Protein AF-A0A6P2MWT6-F1 (afdb_monomer_lite)

Radius of gyration: 12.64 Å; chains: 1; bounding box: 30×29×30 Å

pLDDT: mean 81.5, std 13.62, range [35.53, 95.88]

Structure (mmCIF, N/CA/C/O backbone):
data_AF-A0A6P2MWT6-F1
#
_entry.id   AF-A0A6P2MWT6-F1
#
loop_
_atom_site.group_PDB
_atom_site.id
_atom_site.type_symbol
_atom_site.label_atom_id
_atom_site.label_alt_id
_atom_site.label_comp_id
_atom_site.label_asym_id
_atom_site.label_entity_id
_atom_site.label_seq_id
_atom_site.pdbx_PDB_ins_code
_atom_site.Cartn_x
_atom_site.Cartn_y
_atom_site.Cartn_z
_atom_site.occupancy
_atom_site.B_iso_or_equiv
_atom_site.auth_seq_id
_atom_site.auth_comp_id
_atom_site.auth_asym_id
_atom_site.auth_atom_id
_atom_site.pdbx_PDB_model_num
ATOM 1 N N . MET A 1 1 ? 9.230 17.902 -11.124 1.00 51.78 1 MET A N 1
ATOM 2 C CA . MET A 1 1 ? 8.221 18.191 -10.082 1.00 51.78 1 MET A CA 1
ATOM 3 C C . MET A 1 1 ? 7.575 16.869 -9.687 1.00 51.78 1 MET A C 1
ATOM 5 O O . MET A 1 1 ? 7.221 16.134 -10.601 1.00 51.78 1 MET A O 1
ATOM 9 N N . PRO A 1 2 ? 7.522 16.494 -8.399 1.00 75.38 2 PRO A N 1
ATOM 10 C CA . PRO A 1 2 ? 6.954 15.210 -7.988 1.00 75.38 2 PRO A CA 1
ATOM 11 C C . PRO A 1 2 ? 5.421 15.218 -8.084 1.00 75.38 2 PRO A C 1
ATOM 13 O O . PRO A 1 2 ? 4.797 16.200 -7.687 1.00 75.38 2 PRO A O 1
ATOM 16 N N . ILE A 1 3 ? 4.818 14.128 -8.570 1.00 81.44 3 ILE A N 1
ATOM 17 C CA . ILE A 1 3 ? 3.366 13.906 -8.477 1.00 81.44 3 ILE A CA 1
ATOM 18 C C . ILE A 1 3 ? 3.116 13.053 -7.234 1.00 81.44 3 ILE A C 1
ATOM 20 O O . ILE A 1 3 ? 3.653 11.952 -7.123 1.00 81.44 3 ILE A O 1
ATOM 24 N N . ILE A 1 4 ? 2.324 13.562 -6.290 1.00 82.19 4 ILE A N 1
ATOM 25 C CA . ILE A 1 4 ? 1.913 12.825 -5.091 1.00 82.19 4 ILE A CA 1
ATOM 26 C C . ILE A 1 4 ? 0.419 12.545 -5.198 1.00 82.19 4 ILE A C 1
ATOM 28 O O . ILE A 1 4 ? -0.383 13.476 -5.204 1.00 82.19 4 ILE A O 1
ATOM 32 N N . VAL A 1 5 ? 0.050 11.270 -5.260 1.00 83.75 5 VAL A N 1
ATOM 33 C CA . VAL A 1 5 ? -1.351 10.842 -5.280 1.00 83.75 5 VAL A CA 1
ATOM 34 C C . VAL A 1 5 ? -1.747 10.415 -3.874 1.00 83.75 5 VAL A C 1
ATOM 36 O O . VAL A 1 5 ? -1.033 9.639 -3.238 1.00 83.75 5 VAL A O 1
ATOM 39 N N . THR A 1 6 ? -2.862 10.940 -3.374 1.00 84.12 6 THR A N 1
ATOM 40 C CA . THR A 1 6 ? -3.389 10.605 -2.045 1.00 84.12 6 THR A CA 1
ATOM 41 C C . THR A 1 6 ? -4.616 9.720 -2.203 1.00 84.12 6 THR A C 1
ATOM 43 O O . THR A 1 6 ? -5.528 10.069 -2.945 1.00 84.12 6 THR A O 1
ATOM 46 N N . PHE A 1 7 ? -4.633 8.594 -1.498 1.00 82.62 7 PHE A N 1
ATOM 47 C CA . PHE A 1 7 ? -5.739 7.644 -1.448 1.00 82.62 7 PHE A CA 1
ATOM 48 C C . PHE A 1 7 ? -6.247 7.524 -0.016 1.00 82.62 7 PHE A C 1
ATOM 50 O O . PHE A 1 7 ? -5.472 7.676 0.932 1.00 82.62 7 PHE A O 1
ATOM 57 N N . HIS A 1 8 ? -7.522 7.187 0.146 1.00 84.69 8 HIS A N 1
ATOM 58 C CA . HIS A 1 8 ? -8.026 6.716 1.430 1.00 84.69 8 HIS A CA 1
ATOM 59 C C . HIS A 1 8 ? -7.363 5.388 1.800 1.00 84.69 8 HIS A C 1
ATOM 61 O O . HIS A 1 8 ? -7.079 4.548 0.942 1.00 84.69 8 HIS A O 1
ATOM 67 N N . ALA A 1 9 ? -7.090 5.210 3.089 1.00 84.56 9 ALA A N 1
ATOM 68 C CA . ALA A 1 9 ? -6.770 3.900 3.628 1.00 84.56 9 ALA A CA 1
ATOM 69 C C . ALA A 1 9 ? -7.942 2.933 3.392 1.00 84.56 9 ALA A C 1
ATOM 71 O O . ALA A 1 9 ? -9.096 3.349 3.267 1.00 84.56 9 ALA A O 1
ATOM 72 N N . ALA A 1 10 ? -7.647 1.636 3.326 1.00 87.44 10 ALA A N 1
ATOM 73 C CA . ALA A 1 10 ? -8.695 0.636 3.192 1.00 87.44 10 ALA A CA 1
ATOM 74 C C . ALA A 1 10 ? -9.554 0.590 4.466 1.00 87.44 10 ALA A C 1
ATOM 76 O O . ALA A 1 10 ? -9.019 0.574 5.574 1.00 87.44 10 ALA A O 1
ATOM 77 N N . ASP A 1 11 ? -10.875 0.543 4.295 1.00 87.06 11 ASP A N 1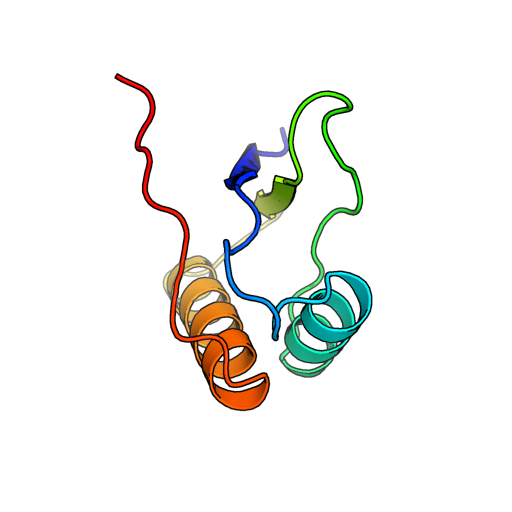
ATOM 78 C CA . ASP A 1 11 ? -11.842 0.401 5.386 1.00 87.06 11 ASP A CA 1
ATOM 79 C C . ASP A 1 11 ? -12.069 -1.088 5.696 1.00 87.06 11 ASP A C 1
ATOM 81 O O . ASP A 1 11 ? -13.101 -1.688 5.387 1.00 87.06 11 ASP A O 1
ATOM 85 N N . ASP A 1 12 ? -11.024 -1.727 6.223 1.00 89.94 12 ASP A N 1
ATOM 86 C CA . ASP A 1 12 ? -11.017 -3.143 6.583 1.00 89.94 12 ASP A CA 1
ATOM 87 C C . ASP A 1 12 ? -10.228 -3.338 7.885 1.00 89.94 12 ASP A C 1
ATOM 89 O O . A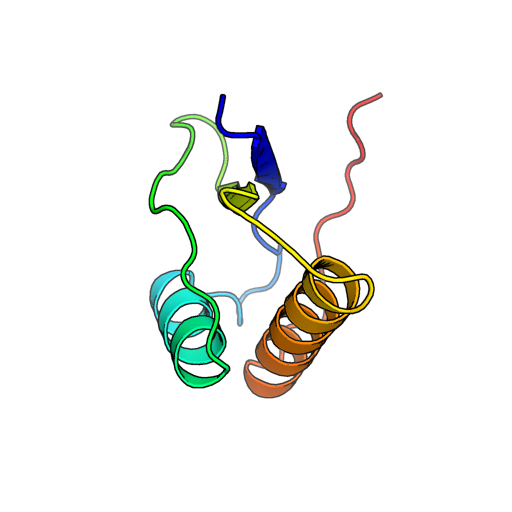SP A 1 12 ? -9.125 -2.805 8.007 1.00 89.94 12 ASP A O 1
ATOM 93 N N . PRO A 1 13 ? -10.721 -4.127 8.855 1.00 89.88 13 PRO A N 1
ATOM 94 C CA . PRO A 1 13 ? -10.005 -4.370 10.109 1.00 89.88 13 PRO A CA 1
ATOM 95 C C . PRO A 1 13 ? -8.650 -5.072 9.923 1.00 89.88 13 PRO A C 1
ATOM 97 O O . PRO A 1 13 ? -7.804 -5.007 10.811 1.00 89.88 13 PRO A O 1
ATOM 100 N N . ASN A 1 14 ? -8.420 -5.738 8.786 1.00 92.75 14 ASN A N 1
ATOM 101 C CA . ASN A 1 14 ? -7.120 -6.332 8.462 1.00 92.75 14 ASN A CA 1
ATOM 102 C C . ASN A 1 14 ? -6.112 -5.309 7.915 1.00 92.75 14 ASN A C 1
ATOM 104 O O . ASN A 1 14 ? -4.951 -5.654 7.660 1.00 92.75 14 ASN A O 1
ATOM 108 N N . TYR A 1 15 ? -6.540 -4.066 7.695 1.00 89.88 15 TYR A N 1
ATOM 109 C CA . TYR A 1 15 ? -5.681 -3.012 7.196 1.00 89.88 15 TYR A CA 1
ATOM 110 C C . TYR A 1 15 ? -4.876 -2.375 8.334 1.00 89.88 15 TYR A C 1
ATOM 112 O O . TYR A 1 15 ? -5.397 -1.659 9.183 1.00 89.88 15 TYR A O 1
ATOM 120 N N . ASP A 1 16 ? -3.564 -2.603 8.305 1.00 89.88 16 ASP A N 1
ATOM 121 C CA . ASP A 1 16 ? -2.580 -1.895 9.121 1.00 89.88 16 ASP A CA 1
ATOM 122 C C . ASP A 1 16 ? -1.568 -1.215 8.195 1.00 89.88 16 ASP A C 1
ATOM 124 O O . ASP A 1 16 ? -0.916 -1.871 7.376 1.00 89.88 16 ASP A O 1
ATOM 128 N N . PHE A 1 17 ? -1.416 0.106 8.325 1.00 87.12 17 PHE A N 1
ATOM 129 C CA . PHE A 1 17 ? -0.547 0.878 7.434 1.00 87.12 17 PHE A CA 1
ATOM 130 C C . PHE A 1 17 ? 0.919 0.448 7.536 1.00 87.12 17 PHE A C 1
ATOM 132 O O . PHE A 1 17 ? 1.626 0.417 6.529 1.00 87.12 17 PHE A O 1
ATOM 139 N N . LYS A 1 18 ? 1.396 0.104 8.739 1.00 88.62 18 LYS A N 1
ATOM 140 C CA . LYS A 1 18 ? 2.796 -0.286 8.932 1.00 88.62 18 LYS A CA 1
ATOM 141 C C . LYS A 1 18 ? 3.089 -1.590 8.191 1.00 88.62 18 LYS A C 1
ATOM 143 O O . LYS A 1 18 ? 4.089 -1.659 7.478 1.00 88.62 18 LYS A O 1
ATOM 148 N N . ARG A 1 19 ? 2.215 -2.590 8.313 1.00 92.31 19 ARG A N 1
ATOM 149 C CA . ARG A 1 19 ? 2.297 -3.860 7.584 1.00 92.31 19 ARG A CA 1
ATOM 150 C C . ARG A 1 19 ? 2.171 -3.642 6.080 1.00 92.31 19 ARG A C 1
ATOM 152 O O . ARG A 1 19 ? 3.031 -4.113 5.344 1.00 92.31 19 ARG A O 1
ATOM 159 N N . PHE A 1 20 ? 1.176 -2.872 5.643 1.00 91.50 20 PHE A N 1
ATOM 160 C CA . PHE A 1 20 ? 0.991 -2.502 4.239 1.00 91.50 20 PHE A CA 1
ATOM 161 C C . PHE A 1 20 ? 2.260 -1.889 3.637 1.00 91.50 20 PHE A C 1
ATOM 163 O O . PHE A 1 20 ? 2.755 -2.346 2.610 1.00 91.50 20 PHE A O 1
ATOM 170 N N . TYR A 1 21 ? 2.841 -0.903 4.319 1.00 89.88 21 TYR A N 1
ATOM 171 C CA . TYR A 1 21 ? 4.065 -0.245 3.883 1.00 89.88 21 TYR A CA 1
ATOM 172 C C . TYR A 1 21 ? 5.242 -1.221 3.745 1.00 89.88 21 TYR A C 1
ATOM 174 O O . TYR A 1 21 ? 5.969 -1.164 2.754 1.00 89.88 21 TYR A O 1
ATOM 182 N N . GLN A 1 22 ? 5.438 -2.126 4.713 1.00 91.44 22 GLN A N 1
ATOM 183 C CA . GLN A 1 22 ? 6.523 -3.113 4.638 1.00 91.44 22 GLN A CA 1
ATOM 184 C C . GLN A 1 22 ? 6.312 -4.112 3.496 1.00 91.44 22 GLN A C 1
ATOM 186 O O . GLN A 1 22 ? 7.253 -4.396 2.762 1.00 91.44 22 GLN A O 1
ATOM 191 N N . GLU A 1 23 ? 5.091 -4.603 3.301 1.00 94.38 23 GLU A N 1
ATOM 192 C CA . GLU A 1 23 ? 4.753 -5.531 2.216 1.00 94.38 23 GLU A CA 1
ATOM 193 C C . GLU A 1 23 ? 4.961 -4.905 0.826 1.00 94.38 23 GLU A C 1
ATOM 195 O O . GLU A 1 23 ? 5.570 -5.529 -0.049 1.00 94.38 23 GLU A O 1
ATOM 200 N N . VAL A 1 24 ? 4.535 -3.652 0.628 1.00 92.12 24 VAL A N 1
ATOM 201 C CA . VAL A 1 24 ? 4.763 -2.912 -0.626 1.00 92.12 24 VAL A CA 1
ATOM 202 C C . VAL A 1 24 ? 6.261 -2.663 -0.848 1.00 92.12 24 VAL A C 1
ATOM 204 O O . VAL A 1 24 ? 6.764 -2.859 -1.957 1.00 92.12 24 VAL A O 1
ATOM 207 N N . LYS A 1 25 ? 7.005 -2.339 0.220 1.00 90.19 25 LYS A N 1
ATOM 208 C CA . LYS A 1 25 ? 8.466 -2.184 0.177 1.00 90.19 25 LYS A CA 1
ATOM 209 C C . LYS A 1 25 ? 9.180 -3.479 -0.205 1.00 90.19 25 LYS A C 1
ATOM 211 O O . LYS A 1 25 ? 10.091 -3.435 -1.029 1.00 90.19 25 LYS A O 1
ATOM 216 N N . MET A 1 26 ? 8.764 -4.625 0.338 1.00 92.56 26 MET A N 1
ATOM 217 C CA . MET A 1 26 ? 9.312 -5.936 -0.044 1.00 92.56 26 MET A CA 1
ATOM 218 C C . MET A 1 26 ? 9.078 -6.260 -1.525 1.00 92.56 26 MET A C 1
ATOM 220 O O . MET A 1 26 ? 9.867 -6.985 -2.123 1.00 92.56 26 MET A O 1
ATOM 224 N N . ARG A 1 27 ? 8.035 -5.686 -2.136 1.00 93.00 27 ARG A N 1
ATOM 225 C CA . ARG A 1 27 ? 7.726 -5.810 -3.570 1.00 93.00 27 ARG A CA 1
ATOM 226 C C . ARG A 1 27 ? 8.446 -4.778 -4.447 1.00 93.00 27 ARG A C 1
ATOM 228 O O . ARG A 1 27 ? 8.179 -4.713 -5.642 1.00 93.00 27 ARG A O 1
ATOM 235 N N . GLY A 1 28 ? 9.355 -3.985 -3.876 1.00 88.88 28 GLY A N 1
ATOM 236 C CA . GLY A 1 28 ? 10.209 -3.050 -4.612 1.00 88.88 28 GLY A CA 1
ATOM 237 C C . GLY A 1 28 ? 9.672 -1.622 -4.735 1.00 88.88 28 GLY A C 1
ATOM 238 O O . GLY A 1 28 ? 10.289 -0.815 -5.426 1.00 88.88 28 GLY A O 1
ATOM 239 N N . TYR A 1 29 ? 8.571 -1.277 -4.056 1.00 87.75 29 TYR A N 1
ATOM 240 C CA . TYR A 1 29 ? 7.965 0.057 -4.131 1.00 87.75 29 TYR A CA 1
ATOM 241 C C . TYR A 1 29 ? 8.012 0.768 -2.780 1.00 87.75 29 TYR A C 1
ATOM 243 O O . TYR A 1 29 ? 7.611 0.226 -1.755 1.00 87.75 29 TYR A O 1
ATOM 251 N N . VAL A 1 30 ? 8.484 2.013 -2.764 1.00 83.06 30 VAL A N 1
ATOM 252 C CA . VAL A 1 30 ? 8.525 2.833 -1.546 1.00 83.06 30 VAL A CA 1
ATOM 253 C C . VAL A 1 30 ? 7.399 3.855 -1.599 1.00 83.06 30 VAL A C 1
ATOM 255 O O . VAL A 1 30 ? 7.295 4.630 -2.546 1.00 83.06 30 VAL A O 1
ATOM 258 N N . LEU A 1 31 ? 6.554 3.862 -0.570 1.00 78.19 31 LEU A N 1
ATOM 259 C CA . LEU A 1 31 ? 5.479 4.842 -0.426 1.00 78.19 31 LEU A CA 1
ATOM 260 C C . LEU A 1 31 ? 5.953 6.043 0.390 1.00 78.19 31 LEU A C 1
ATOM 262 O O . LEU A 1 31 ? 6.858 5.922 1.215 1.00 78.19 31 LEU A O 1
ATOM 266 N N . TYR A 1 32 ? 5.340 7.208 0.181 1.00 69.81 32 TYR A N 1
ATOM 267 C CA . TYR A 1 32 ? 5.705 8.388 0.954 1.00 69.81 32 TYR A CA 1
ATOM 268 C C . TYR A 1 32 ? 4.887 8.415 2.249 1.00 69.81 32 TYR A C 1
ATOM 270 O O . TYR A 1 32 ? 3.659 8.534 2.191 1.00 69.81 32 TYR A O 1
ATOM 278 N N . PRO A 1 33 ? 5.521 8.302 3.430 1.00 62.72 33 PRO A N 1
ATOM 279 C CA . PRO A 1 33 ? 4.785 8.315 4.678 1.00 62.72 33 PRO A CA 1
ATOM 280 C C . PRO A 1 33 ? 4.113 9.677 4.877 1.00 62.72 33 PRO A C 1
ATOM 282 O O . PRO A 1 33 ? 4.682 10.747 4.651 1.00 62.72 33 PRO A O 1
ATOM 285 N N . GLY A 1 34 ? 2.858 9.643 5.297 1.00 60.59 34 GLY A N 1
ATOM 286 C CA . GLY A 1 34 ? 2.157 10.805 5.813 1.00 60.59 34 GLY A CA 1
ATOM 287 C C 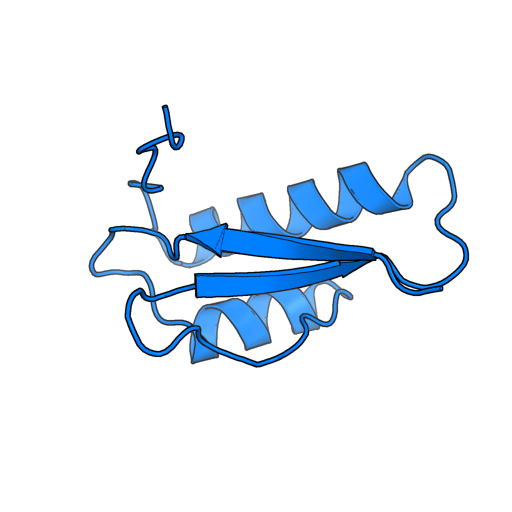. GLY A 1 34 ? 0.660 10.644 5.689 1.00 60.59 34 GLY A C 1
ATOM 288 O O . GLY A 1 34 ? 0.161 10.156 4.679 1.00 60.59 34 GLY A O 1
ATOM 289 N N . LYS A 1 35 ? -0.012 11.062 6.752 1.00 60.41 35 LYS A N 1
ATOM 290 C CA . LYS A 1 35 ? -1.446 10.952 6.964 1.00 60.41 35 LYS A CA 1
ATOM 291 C C . LYS A 1 35 ? -2.014 12.367 6.997 1.00 60.41 35 LYS A C 1
ATOM 293 O O . LYS A 1 35 ? -1.447 13.233 7.666 1.00 60.41 35 LYS A O 1
ATOM 298 N N . LEU A 1 36 ? -3.093 12.619 6.263 1.00 56.25 36 LEU A N 1
ATOM 299 C CA . LEU A 1 36 ? -3.890 13.824 6.479 1.00 56.25 36 LEU A CA 1
ATOM 300 C C . LEU A 1 36 ? -4.552 13.722 7.867 1.00 56.25 36 LEU A C 1
ATOM 302 O O . LEU A 1 36 ? -5.070 12.659 8.198 1.00 56.25 36 LEU A O 1
ATOM 306 N N . PRO A 1 37 ? -4.557 14.780 8.699 1.00 57.53 37 PRO A N 1
ATOM 307 C CA . PRO A 1 37 ? -5.021 14.683 10.088 1.00 57.53 37 PRO A CA 1
ATOM 308 C C . PRO A 1 37 ? -6.487 14.256 10.244 1.00 57.53 37 PRO A C 1
ATOM 310 O O . PRO A 1 37 ? -6.851 13.715 11.281 1.00 57.53 37 PRO A O 1
ATOM 313 N N . ALA A 1 38 ? -7.318 14.513 9.230 1.00 63.06 38 ALA A N 1
ATOM 314 C CA . ALA A 1 38 ? -8.758 14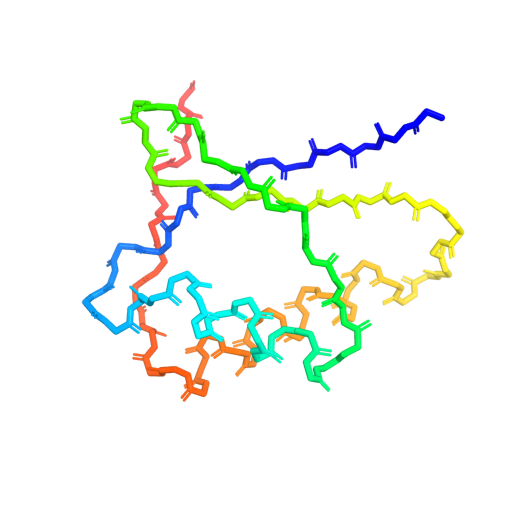.282 9.282 1.00 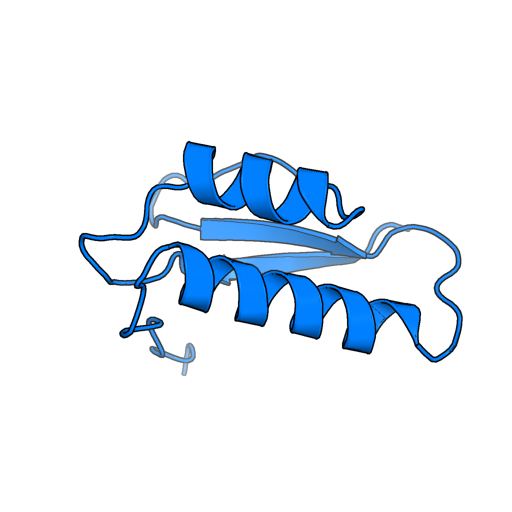63.06 38 ALA A CA 1
ATOM 315 C C . ALA A 1 38 ? -9.183 12.870 8.845 1.00 63.06 38 ALA A C 1
ATOM 317 O O . ALA A 1 38 ? -10.231 12.405 9.278 1.00 63.06 38 ALA A O 1
ATOM 318 N N . VAL A 1 39 ? -8.400 12.196 7.988 1.00 70.69 39 VAL A N 1
ATOM 319 C CA . VAL A 1 39 ? -8.757 10.886 7.420 1.00 70.69 39 VAL A CA 1
ATOM 320 C C . VAL A 1 39 ? -7.506 10.036 7.211 1.00 70.69 39 VAL A 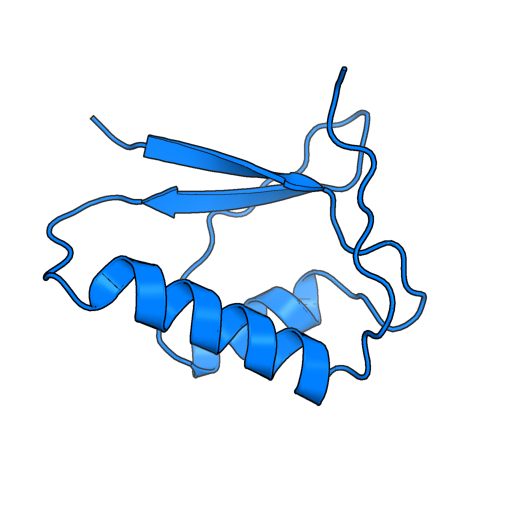C 1
ATOM 322 O O . VAL A 1 39 ? -6.481 10.506 6.701 1.00 70.69 39 VAL A O 1
ATOM 325 N N . ASP A 1 40 ? -7.603 8.757 7.562 1.00 77.00 40 ASP A N 1
ATOM 326 C CA . ASP A 1 40 ? -6.572 7.762 7.288 1.00 77.00 40 ASP A CA 1
ATOM 327 C C . ASP A 1 40 ? -6.336 7.664 5.780 1.00 77.00 40 ASP A C 1
ATOM 329 O O . ASP A 1 40 ? -7.228 7.349 4.993 1.00 77.00 40 ASP A O 1
ATOM 333 N N . THR A 1 41 ? -5.115 7.999 5.370 1.00 82.19 41 THR A N 1
ATOM 334 C CA . THR A 1 41 ? -4.735 8.167 3.968 1.00 82.19 41 THR A CA 1
ATOM 335 C C . THR A 1 41 ? -3.360 7.572 3.704 1.00 82.19 41 THR A C 1
ATOM 337 O O . THR A 1 41 ? -2.500 7.513 4.585 1.00 82.19 41 THR A O 1
ATOM 340 N N . VAL A 1 42 ? -3.157 7.138 2.464 1.00 81.56 42 VAL A N 1
ATOM 341 C CA . VAL A 1 42 ? -1.880 6.676 1.918 1.00 81.56 42 VAL A CA 1
ATOM 342 C C . VAL A 1 42 ? -1.469 7.625 0.807 1.00 81.56 42 VAL A C 1
ATOM 344 O O . VAL A 1 42 ? -2.282 7.973 -0.046 1.00 81.56 42 VAL A O 1
ATOM 347 N N . ARG A 1 43 ? -0.193 8.018 0.781 1.00 83.19 43 ARG A N 1
ATOM 348 C CA . ARG A 1 43 ? 0.360 8.846 -0.293 1.00 83.19 43 ARG A CA 1
ATOM 349 C C . ARG A 1 43 ? 1.376 8.067 -1.113 1.00 83.19 43 ARG A C 1
ATOM 351 O O . ARG A 1 43 ? 2.335 7.503 -0.583 1.00 83.19 43 ARG A O 1
ATOM 358 N N . VAL A 1 44 ? 1.172 8.066 -2.422 1.00 82.56 44 VAL A N 1
ATOM 359 C CA . VAL A 1 44 ? 2.041 7.407 -3.395 1.00 82.56 44 VAL A CA 1
ATOM 360 C C . VAL A 1 44 ? 2.781 8.486 -4.172 1.00 82.56 44 VAL A C 1
ATOM 362 O O . VAL A 1 44 ? 2.167 9.325 -4.830 1.00 82.56 44 VAL A O 1
ATOM 365 N N . GLY A 1 45 ? 4.108 8.490 -4.059 1.00 81.31 45 GLY A N 1
ATOM 366 C CA . GLY A 1 45 ? 4.958 9.380 -4.839 1.00 81.31 45 GLY A CA 1
ATOM 367 C C . GLY A 1 45 ? 5.271 8.767 -6.198 1.00 81.31 45 GLY A C 1
ATOM 368 O O . GLY A 1 45 ? 5.998 7.782 -6.277 1.00 81.31 45 GLY A O 1
ATOM 369 N N . CYS A 1 46 ? 4.774 9.374 -7.269 1.00 82.06 46 CYS A N 1
ATOM 370 C CA . CYS A 1 46 ? 5.142 9.051 -8.642 1.00 82.06 46 CYS A CA 1
ATOM 371 C C . CYS A 1 46 ? 6.268 10.004 -9.065 1.00 82.06 46 CYS A C 1
ATOM 373 O O . CYS A 1 46 ? 6.032 11.058 -9.659 1.00 82.06 46 CYS A O 1
ATOM 375 N N . ILE A 1 47 ? 7.502 9.668 -8.683 1.00 79.56 47 ILE A N 1
ATOM 376 C CA . ILE A 1 47 ? 8.682 10.520 -8.877 1.00 79.56 47 ILE A CA 1
ATOM 377 C C . ILE A 1 47 ? 9.763 9.748 -9.638 1.00 79.56 47 ILE A C 1
ATOM 379 O O . ILE A 1 47 ? 10.119 8.642 -9.245 1.00 79.56 47 ILE A O 1
ATOM 383 N N . GLY A 1 48 ? 10.321 10.359 -10.685 1.00 77.00 48 GLY A N 1
ATOM 384 C CA . GLY A 1 48 ? 11.394 9.777 -11.495 1.00 77.00 48 GLY A CA 1
ATOM 385 C C . GLY A 1 48 ? 10.909 9.243 -12.843 1.00 77.00 48 GLY A C 1
ATOM 386 O O . GLY A 1 48 ? 9.826 9.594 -13.308 1.00 77.00 48 GLY A O 1
ATOM 387 N N . HIS A 1 49 ? 11.743 8.431 -13.491 1.00 77.44 49 HIS A N 1
ATOM 388 C CA . HIS A 1 49 ? 11.433 7.827 -14.783 1.00 77.44 49 HIS A CA 1
ATOM 389 C C . HIS A 1 49 ? 10.774 6.461 -14.576 1.00 77.44 49 HIS A C 1
ATOM 391 O O . HIS A 1 49 ? 11.435 5.491 -14.207 1.00 77.44 49 HIS A O 1
ATOM 397 N N . PHE A 1 50 ? 9.469 6.394 -14.823 1.00 74.81 50 PHE A N 1
ATOM 398 C CA . PHE A 1 50 ? 8.748 5.134 -14.942 1.00 74.81 50 PHE A CA 1
ATOM 399 C C . PHE A 1 50 ? 8.709 4.767 -16.424 1.00 74.81 50 PHE A C 1
ATOM 401 O O . PHE A 1 50 ? 8.205 5.545 -17.231 1.00 74.81 50 PHE A O 1
ATOM 408 N N . GLY A 1 51 ? 9.231 3.594 -16.786 1.00 78.19 51 GLY A N 1
ATOM 409 C CA . GLY A 1 51 ? 8.901 2.993 -18.079 1.00 78.19 51 GLY A CA 1
ATOM 410 C C . GLY A 1 51 ? 7.407 2.649 -18.145 1.00 78.19 51 GLY A C 1
ATOM 411 O O . GLY A 1 51 ? 6.695 2.760 -17.145 1.00 78.19 51 GLY A O 1
ATOM 412 N N . GLU A 1 52 ? 6.931 2.171 -19.294 1.00 83.31 52 GLU A N 1
ATOM 413 C CA . GLU A 1 52 ? 5.502 1.882 -19.535 1.00 83.31 52 GLU A CA 1
ATOM 414 C C . GLU A 1 52 ? 4.860 0.984 -18.461 1.00 83.31 52 GLU A C 1
ATOM 416 O O . GLU A 1 52 ? 3.703 1.164 -18.089 1.00 83.31 52 GLU A O 1
ATOM 421 N N . ALA A 1 53 ? 5.634 0.057 -17.893 1.00 84.38 53 ALA A N 1
ATOM 422 C CA . ALA A 1 53 ? 5.165 -0.864 -16.864 1.00 84.38 53 ALA A CA 1
ATOM 423 C C . ALA A 1 53 ? 5.210 -0.304 -15.431 1.00 84.38 53 ALA A C 1
ATOM 425 O O . ALA A 1 53 ? 4.683 -0.948 -14.525 1.00 84.38 53 ALA A O 1
ATOM 426 N N . GLY A 1 54 ? 5.830 0.855 -15.183 1.00 86.38 54 GLY A N 1
ATOM 427 C CA . GLY A 1 54 ? 6.152 1.308 -13.825 1.00 86.38 54 GLY A CA 1
ATOM 428 C C . GLY A 1 54 ? 4.922 1.542 -12.944 1.00 86.38 54 GLY A C 1
ATOM 429 O O . GLY A 1 54 ? 4.846 1.005 -11.839 1.00 86.38 54 GLY A O 1
ATOM 430 N N . ILE A 1 55 ? 3.928 2.283 -13.445 1.00 87.00 55 ILE A N 1
ATOM 431 C CA . ILE A 1 55 ? 2.675 2.523 -12.712 1.00 87.00 55 ILE A CA 1
ATOM 432 C C . ILE A 1 55 ? 1.812 1.250 -12.623 1.00 87.00 55 ILE A C 1
ATOM 434 O O . ILE A 1 55 ? 1.423 0.901 -11.507 1.00 87.00 55 ILE A O 1
ATOM 438 N N . PRO A 1 56 ? 1.552 0.498 -13.716 1.00 90.12 56 PRO A N 1
ATOM 439 C CA . PRO A 1 56 ? 0.810 -0.763 -13.630 1.00 90.12 56 PRO A CA 1
ATOM 440 C C . PRO A 1 56 ? 1.419 -1.775 -12.649 1.00 90.12 56 PRO A C 1
ATOM 442 O O . PRO A 1 56 ? 0.695 -2.410 -11.885 1.00 90.12 56 PRO A O 1
ATOM 445 N N . SER A 1 57 ? 2.748 -1.892 -12.619 1.00 89.56 57 SER A N 1
ATOM 446 C CA . SER A 1 57 ? 3.441 -2.830 -11.728 1.00 89.56 57 SER A CA 1
ATOM 447 C C . SER A 1 57 ? 3.363 -2.393 -10.262 1.00 89.56 57 SER A C 1
ATOM 449 O O . SER A 1 57 ? 3.179 -3.236 -9.384 1.00 89.56 57 SER A O 1
ATOM 451 N N . ALA A 1 58 ? 3.421 -1.084 -9.987 1.00 88.94 58 ALA A N 1
ATOM 452 C CA . ALA A 1 58 ? 3.197 -0.546 -8.645 1.00 88.94 58 ALA A CA 1
ATOM 453 C C . ALA A 1 58 ? 1.771 -0.836 -8.149 1.00 88.94 58 ALA A C 1
ATOM 455 O O . ALA A 1 58 ? 1.581 -1.277 -7.015 1.00 88.94 58 ALA A O 1
ATOM 456 N N . VAL A 1 59 ? 0.769 -0.643 -9.013 1.00 90.19 59 VAL A N 1
ATOM 457 C CA . VAL A 1 59 ? -0.634 -0.966 -8.706 1.00 90.19 59 VAL A CA 1
ATOM 458 C C . VAL A 1 59 ? -0.805 -2.466 -8.445 1.00 90.19 59 VAL A C 1
ATOM 460 O O . VAL A 1 59 ? -1.453 -2.842 -7.469 1.00 90.19 59 VAL A O 1
ATOM 463 N N . GLY A 1 60 ? -0.176 -3.325 -9.254 1.00 92.94 60 GLY A N 1
ATOM 464 C CA . GLY A 1 60 ? -0.166 -4.775 -9.038 1.00 92.94 60 GLY A CA 1
ATOM 465 C C . GLY A 1 60 ? 0.432 -5.166 -7.684 1.00 92.94 60 GLY A C 1
ATOM 466 O O . GLY A 1 60 ? -0.182 -5.913 -6.925 1.00 92.94 60 GLY A O 1
ATOM 467 N N . ALA A 1 61 ? 1.576 -4.583 -7.320 1.00 93.12 61 ALA A N 1
ATOM 468 C CA . ALA A 1 61 ? 2.211 -4.827 -6.027 1.00 93.12 61 ALA A CA 1
ATOM 469 C C . ALA A 1 61 ? 1.340 -4.390 -4.835 1.00 93.12 61 ALA A C 1
ATOM 471 O O . ALA A 1 61 ? 1.309 -5.072 -3.804 1.00 93.12 61 ALA A O 1
ATOM 472 N N . ILE A 1 62 ? 0.607 -3.281 -4.969 1.00 91.88 62 ILE A N 1
ATOM 473 C CA . ILE A 1 62 ? -0.370 -2.832 -3.968 1.00 91.88 62 ILE A CA 1
ATOM 474 C C . ILE A 1 62 ? -1.527 -3.833 -3.872 1.00 91.88 62 ILE A C 1
ATOM 476 O O . ILE A 1 62 ? -1.875 -4.252 -2.768 1.00 91.88 62 ILE A O 1
ATOM 480 N N . ALA A 1 63 ? -2.083 -4.277 -5.001 1.00 93.12 63 ALA A N 1
ATOM 481 C CA . ALA A 1 63 ? -3.166 -5.258 -5.019 1.00 93.12 63 ALA A CA 1
ATOM 482 C C . ALA A 1 63 ? -2.755 -6.585 -4.358 1.00 93.12 63 ALA A C 1
ATOM 484 O O . ALA A 1 63 ? -3.495 -7.127 -3.536 1.00 93.12 63 ALA A O 1
ATOM 485 N N . ASP A 1 64 ? -1.559 -7.092 -4.656 1.00 95.88 64 ASP A N 1
ATOM 486 C CA . ASP A 1 64 ? -1.058 -8.333 -4.060 1.00 95.88 64 ASP A CA 1
ATOM 487 C C . ASP A 1 64 ? -0.704 -8.178 -2.580 1.00 95.88 64 ASP A C 1
ATOM 489 O O . ASP A 1 64 ? -0.838 -9.129 -1.809 1.00 95.88 64 ASP A O 1
ATOM 493 N N . THR A 1 65 ? -0.308 -6.977 -2.156 1.00 95.12 65 THR A N 1
ATOM 494 C CA . THR A 1 65 ? -0.164 -6.654 -0.733 1.00 95.12 65 THR A CA 1
ATOM 495 C C . THR A 1 65 ? -1.507 -6.739 -0.012 1.00 95.12 65 THR A C 1
ATOM 497 O O . THR A 1 65 ? -1.608 -7.415 1.010 1.00 95.12 65 THR A O 1
ATOM 500 N N . LEU A 1 66 ? -2.553 -6.105 -0.551 1.00 93.44 66 LEU A N 1
ATOM 501 C CA . LEU A 1 66 ? -3.886 -6.126 0.058 1.00 93.44 66 LEU A CA 1
ATOM 502 C C . LEU A 1 66 ? -4.424 -7.561 0.174 1.00 93.44 66 LEU A C 1
ATOM 504 O O . LEU A 1 66 ? -4.909 -7.950 1.238 1.00 93.44 66 LEU A O 1
ATOM 508 N N . LYS A 1 67 ? -4.238 -8.384 -0.869 1.00 94.62 67 LYS A N 1
ATOM 509 C CA . LYS A 1 67 ? -4.573 -9.818 -0.832 1.00 94.62 67 LYS A CA 1
ATOM 510 C C . LYS A 1 67 ? -3.796 -10.563 0.256 1.00 94.62 67 LYS A C 1
ATOM 512 O O . LYS A 1 67 ? -4.403 -11.295 1.032 1.00 94.62 67 LYS A O 1
ATOM 517 N N . ALA A 1 68 ? -2.477 -10.368 0.344 1.00 95.69 68 ALA A N 1
ATOM 518 C CA . ALA A 1 68 ? -1.629 -11.022 1.347 1.00 95.69 68 ALA A CA 1
ATOM 519 C C . ALA A 1 68 ? -1.979 -10.608 2.788 1.00 95.69 68 ALA A C 1
ATOM 521 O O . ALA A 1 68 ? -1.821 -11.385 3.730 1.00 95.69 68 ALA A O 1
ATOM 522 N N . MET A 1 69 ? -2.484 -9.387 2.965 1.00 94.50 69 MET A N 1
ATOM 523 C CA . MET A 1 69 ? -2.986 -8.898 4.247 1.00 94.50 69 MET A CA 1
ATOM 524 C C . MET A 1 69 ? -4.385 -9.426 4.590 1.00 94.50 69 MET A C 1
ATOM 526 O O . MET A 1 69 ? -4.797 -9.305 5.739 1.00 94.50 69 MET A O 1
ATOM 530 N N . GLY A 1 70 ? -5.103 -10.022 3.634 1.00 95.12 70 GLY A N 1
ATOM 531 C CA . GLY A 1 70 ? -6.491 -10.447 3.816 1.00 95.12 70 GLY A CA 1
ATOM 532 C C . GLY A 1 70 ? -7.496 -9.293 3.788 1.00 95.12 70 GLY A C 1
ATOM 533 O O . GLY A 1 70 ? -8.629 -9.475 4.229 1.00 95.12 70 GLY A O 1
ATOM 534 N N . VAL A 1 71 ? -7.099 -8.128 3.267 1.00 94.06 71 VAL A N 1
ATOM 535 C CA . VAL A 1 71 ? -7.971 -6.961 3.093 1.00 94.06 71 VAL A CA 1
ATOM 536 C C . VAL A 1 71 ? -8.932 -7.236 1.940 1.00 94.06 71 VAL A C 1
ATOM 538 O O . VAL A 1 71 ? -8.503 -7.523 0.822 1.00 94.06 71 VAL A O 1
ATOM 541 N N . ARG A 1 72 ? -10.239 -7.167 2.210 1.00 89.56 72 ARG A N 1
ATOM 542 C CA . ARG A 1 72 ? -11.296 -7.444 1.218 1.00 89.56 72 ARG A CA 1
ATOM 543 C C . ARG A 1 72 ? -12.147 -6.223 0.912 1.00 89.56 72 ARG A C 1
ATOM 545 O O . ARG A 1 72 ? -12.770 -6.177 -0.145 1.00 89.56 72 ARG A O 1
ATOM 552 N N . ARG A 1 73 ? -12.185 -5.255 1.828 1.00 83.94 73 ARG A N 1
ATOM 553 C CA . ARG A 1 73 ? -12.862 -3.976 1.632 1.00 83.94 73 ARG A CA 1
ATOM 554 C C . ARG A 1 73 ? -11.825 -2.894 1.380 1.00 83.94 73 ARG A C 1
ATOM 556 O O . ARG A 1 73 ? -10.994 -2.600 2.227 1.00 83.94 73 ARG A O 1
ATOM 563 N N . VAL A 1 74 ? -11.871 -2.305 0.197 1.00 80.25 74 VAL A N 1
ATOM 564 C CA . VAL A 1 74 ? -11.210 -1.029 -0.076 1.00 80.25 74 VAL A CA 1
ATOM 565 C C . VAL A 1 74 ? -12.294 0.037 -0.008 1.00 80.25 74 VAL A C 1
ATOM 567 O O . VAL A 1 74 ? -13.362 -0.148 -0.590 1.00 80.25 74 VAL A O 1
ATOM 570 N N . SER A 1 75 ? -12.066 1.103 0.759 1.00 69.94 75 SER A N 1
ATOM 571 C CA . SER A 1 75 ? -13.017 2.212 0.806 1.00 69.94 75 SER A CA 1
ATOM 572 C C . SER A 1 75 ? -13.115 2.829 -0.588 1.00 69.94 75 SER A C 1
ATOM 574 O O . SER A 1 75 ? -12.099 3.147 -1.209 1.00 69.94 75 SER A O 1
ATOM 576 N N . ALA A 1 76 ? -14.343 2.969 -1.070 1.00 59.97 76 ALA A N 1
ATOM 577 C CA . ALA A 1 76 ? -14.680 3.723 -2.260 1.00 59.97 76 ALA A CA 1
ATOM 578 C C . ALA A 1 76 ? -15.833 4.660 -1.909 1.00 59.97 76 ALA A C 1
ATOM 580 O O . ALA A 1 76 ? -16.960 4.462 -2.345 1.00 59.97 76 ALA A O 1
ATOM 581 N N . GLU A 1 77 ? -15.552 5.699 -1.135 1.00 50.53 77 GLU A N 1
ATOM 582 C CA . GLU A 1 77 ? -16.241 6.959 -1.388 1.00 50.53 77 GLU A CA 1
ATOM 583 C C . GLU A 1 77 ? -15.323 7.773 -2.288 1.00 50.53 77 GLU A C 1
ATOM 585 O O . GLU A 1 77 ? -14.381 8.434 -1.854 1.00 50.53 77 GLU A O 1
ATOM 590 N N . ALA A 1 78 ? -15.551 7.632 -3.595 1.00 44.41 78 ALA A N 1
ATOM 591 C CA . ALA A 1 78 ? -15.063 8.612 -4.543 1.00 44.41 78 ALA A CA 1
ATOM 592 C C . ALA A 1 78 ? -15.679 9.952 -4.132 1.00 44.41 78 ALA A C 1
ATOM 594 O O . ALA A 1 78 ? -16.903 10.070 -4.065 1.00 44.41 78 ALA A O 1
ATOM 595 N N . ALA A 1 79 ? -14.826 10.921 -3.805 1.00 40.38 79 ALA A N 1
ATOM 596 C CA . ALA A 1 79 ? -15.246 12.296 -3.601 1.00 40.38 79 ALA A CA 1
ATOM 597 C C . ALA A 1 79 ? -16.110 12.725 -4.798 1.00 40.38 79 ALA A C 1
ATOM 599 O O . ALA A 1 79 ? -15.672 12.606 -5.946 1.00 40.38 79 ALA A O 1
ATOM 600 N N . ALA A 1 80 ? -17.346 13.126 -4.499 1.00 35.53 80 ALA A N 1
ATOM 601 C CA . ALA A 1 80 ? -18.263 13.752 -5.442 1.00 35.53 80 ALA A CA 1
ATOM 602 C C . ALA A 1 80 ? -17.699 15.083 -5.960 1.00 35.53 80 ALA A C 1
ATOM 604 O O . ALA A 1 80 ? -16.977 15.758 -5.187 1.00 35.53 80 ALA A O 1
#

Organism: NCBI:txid488732

Sequence (80 aa):
MPIIVTFHAADDPNYDFKRFYQEVKMRGYVLYPGKLPAVDTVRVGCIGHFGEAGIPSAVGAIADTLKAMGVRRVSAEAAA

Secondary structure (DSSP, 8-state):
--EEEEEEPP-STT--HHHHHHHHHHTT---B---BTTB-EEEEEE-S---TTHHHHHHHHHHHHHHHHT----------

InterPro domains:
  IPR015422 Pyridoxal phosphate-dependent transferase, small domain [G3DSA:3.90.1150.10] (1-69)
  IPR015424 Pyridoxal phosphate-dependent transferase [SSF53383] (2-70)

Foldseek 3Di:
DKDKDKFAFFPFPLGDPVQLQVQLVVLVAHWDDDQDPPGHMTIRIPDDDDDPCRVVSSVVSSVVSCVVSVNDGGDDPPPD